Protein AF-I0Z083-F1 (afdb_monomer_lite)

Secondary structure (DSSP, 8-state):
-HHHHHHHHHHHHHHHHHHHHHHS-----PPPTTHHHHHHHHHHHHH-SS-GGGGHHHHHHHHHHHHHHHHHH--

Structure (mmCIF, N/CA/C/O backbone):
data_AF-I0Z083-F1
#
_entry.id   AF-I0Z083-F1
#
loop_
_atom_site.group_PDB
_atom_site.id
_atom_site.type_symbol
_atom_site.label_atom_id
_atom_site.label_alt_id
_atom_site.label_comp_id
_atom_site.label_asym_id
_atom_site.label_entity_id
_atom_site.label_seq_id
_atom_site.pdbx_PDB_ins_code
_atom_site.Cartn_x
_atom_site.Cartn_y
_atom_site.Cartn_z
_atom_site.occupancy
_atom_site.B_iso_or_equiv
_atom_site.auth_seq_id
_atom_site.auth_comp_id
_atom_site.auth_asym_id
_atom_site.auth_atom_id
_atom_site.pdbx_PDB_model_num
ATOM 1 N N . MET A 1 1 ? 42.970 20.171 -28.551 1.00 60.00 1 MET A N 1
ATOM 2 C CA . MET A 1 1 ? 42.660 18.750 -28.843 1.00 60.00 1 MET A CA 1
ATOM 3 C C . MET A 1 1 ? 42.101 17.999 -27.631 1.00 60.00 1 MET A C 1
ATOM 5 O O . MET A 1 1 ? 41.253 17.152 -27.852 1.00 60.00 1 MET A O 1
ATOM 9 N N . LEU A 1 2 ? 42.485 18.334 -26.389 1.00 61.25 2 LEU A N 1
ATOM 10 C CA . LEU A 1 2 ? 41.946 17.727 -25.154 1.00 61.25 2 LEU A CA 1
ATOM 11 C C . LEU A 1 2 ? 40.421 17.895 -24.988 1.00 61.25 2 LEU A C 1
ATOM 13 O O . LEU A 1 2 ? 39.722 16.904 -24.818 1.00 61.25 2 LEU A O 1
ATOM 17 N N . LEU A 1 3 ? 39.906 19.115 -25.174 1.00 70.12 3 LEU A N 1
ATOM 18 C CA . LEU A 1 3 ? 38.473 19.437 -25.039 1.00 70.12 3 LEU A CA 1
ATOM 19 C C . LEU A 1 3 ? 37.570 18.614 -25.977 1.00 70.12 3 LEU A C 1
ATOM 21 O O . LEU A 1 3 ? 36.560 18.072 -25.559 1.00 70.12 3 LEU A O 1
ATOM 25 N N . LYS A 1 4 ? 37.994 18.412 -27.233 1.00 72.06 4 LYS A N 1
ATOM 26 C CA . LYS A 1 4 ? 37.263 17.572 -28.204 1.00 72.06 4 LYS A CA 1
ATOM 27 C C . LYS A 1 4 ? 37.239 16.087 -27.830 1.00 72.06 4 LYS A C 1
ATOM 29 O O . LYS A 1 4 ? 36.439 15.323 -28.365 1.00 72.06 4 LYS A O 1
ATOM 34 N N . ASN A 1 5 ? 38.187 15.634 -27.013 1.00 77.00 5 ASN A N 1
ATOM 35 C CA . ASN A 1 5 ? 38.199 14.265 -26.510 1.00 77.00 5 ASN A CA 1
ATOM 36 C C . ASN A 1 5 ? 37.247 14.136 -25.325 1.00 77.00 5 ASN A C 1
ATOM 38 O O . ASN A 1 5 ? 36.443 13.216 -25.302 1.00 77.00 5 ASN A O 1
ATOM 42 N N . GLU A 1 6 ? 37.293 15.099 -24.413 1.00 79.06 6 GLU A N 1
ATOM 43 C CA . GLU A 1 6 ? 36.397 15.190 -23.264 1.00 79.06 6 GLU A CA 1
ATOM 44 C C . GLU A 1 6 ? 34.923 15.261 -23.689 1.00 79.06 6 GLU A C 1
ATOM 46 O O . GLU A 1 6 ? 34.122 14.448 -23.242 1.00 79.06 6 GLU A O 1
ATOM 51 N N . GLU A 1 7 ? 34.580 16.120 -24.655 1.00 84.31 7 GLU A N 1
ATOM 52 C CA . GLU A 1 7 ? 33.223 16.218 -25.222 1.00 84.31 7 GLU A CA 1
ATOM 53 C C . GLU A 1 7 ? 32.727 14.886 -25.808 1.00 84.31 7 GLU A C 1
ATOM 55 O O . GLU A 1 7 ? 31.562 14.519 -25.652 1.00 84.31 7 GLU A O 1
ATOM 60 N N . ARG A 1 8 ? 33.618 14.132 -26.467 1.00 85.88 8 ARG A N 1
ATOM 61 C CA . ARG A 1 8 ? 33.284 12.820 -27.040 1.00 85.88 8 ARG A CA 1
ATOM 62 C C . ARG A 1 8 ? 33.068 11.760 -25.971 1.00 85.88 8 ARG A C 1
ATOM 64 O O . ARG A 1 8 ? 32.180 10.928 -26.130 1.00 85.88 8 ARG A O 1
ATOM 71 N N . GLU A 1 9 ? 33.863 11.772 -24.910 1.00 87.38 9 GLU A N 1
ATOM 72 C CA . GLU A 1 9 ? 33.688 10.834 -23.801 1.00 87.38 9 GLU A CA 1
ATOM 73 C C . GLU A 1 9 ? 32.410 11.142 -23.010 1.00 87.38 9 GLU A C 1
ATOM 75 O O . GLU A 1 9 ? 31.653 10.224 -22.706 1.00 87.38 9 GLU A O 1
ATOM 80 N N . VAL A 1 10 ? 32.086 12.421 -22.785 1.00 89.94 10 VAL A N 1
ATOM 81 C CA . VAL A 1 10 ? 30.818 12.833 -22.156 1.00 89.94 10 VAL A CA 1
ATOM 82 C C . VAL A 1 10 ? 29.611 12.376 -22.980 1.00 89.94 10 VAL A C 1
ATOM 84 O O . VAL A 1 10 ? 28.662 11.824 -22.425 1.00 89.94 10 VAL A O 1
ATOM 87 N N . ALA A 1 11 ? 29.653 12.539 -24.305 1.00 91.31 11 ALA A N 1
ATOM 88 C CA . ALA A 1 11 ? 28.571 12.090 -25.180 1.00 91.31 11 ALA A CA 1
ATOM 89 C C . ALA A 1 11 ? 28.334 10.572 -25.092 1.00 91.31 11 ALA A C 1
ATOM 91 O O . ALA A 1 11 ? 27.185 10.137 -25.035 1.00 91.31 11 ALA A O 1
ATOM 92 N N . LYS A 1 12 ? 29.403 9.767 -25.017 1.00 92.25 12 LYS A N 1
ATOM 93 C CA . LYS A 1 12 ? 29.301 8.307 -24.857 1.00 92.25 12 LYS A CA 1
ATOM 94 C C . LYS A 1 12 ? 28.697 7.906 -23.515 1.00 92.25 12 LYS A C 1
ATOM 96 O O . LYS A 1 12 ? 27.889 6.986 -23.473 1.00 92.25 12 LYS A O 1
ATOM 101 N N . VAL A 1 13 ? 29.089 8.579 -22.430 1.00 90.94 13 VAL A N 1
ATOM 102 C CA . VAL A 1 13 ? 28.537 8.310 -21.094 1.00 90.94 13 VAL A CA 1
ATOM 103 C C . VAL A 1 13 ? 27.045 8.623 -21.064 1.00 90.94 13 VAL A C 1
ATOM 105 O O . VAL A 1 13 ? 26.272 7.795 -20.596 1.00 90.94 13 VAL A O 1
ATOM 108 N N . ASN A 1 14 ? 26.630 9.764 -21.616 1.00 90.25 14 ASN A N 1
ATOM 109 C CA . ASN A 1 14 ? 25.213 10.126 -21.682 1.00 90.25 14 ASN A CA 1
ATOM 110 C C . ASN A 1 14 ? 24.409 9.117 -22.506 1.00 90.25 14 ASN A C 1
ATOM 112 O O . ASN A 1 14 ? 23.362 8.663 -22.061 1.00 90.25 14 ASN A O 1
ATOM 116 N N . GLN A 1 15 ? 24.940 8.696 -23.656 1.00 91.50 15 GLN A N 1
ATOM 117 C CA . GLN A 1 15 ? 24.287 7.694 -24.493 1.00 91.50 15 GLN A CA 1
ATOM 118 C C . GLN A 1 15 ? 24.146 6.343 -23.774 1.00 91.50 15 GLN A C 1
ATOM 120 O O . GLN A 1 15 ? 23.093 5.720 -23.839 1.00 91.50 15 GLN A O 1
ATOM 125 N N . LEU A 1 16 ? 25.166 5.923 -23.020 1.00 89.44 16 LEU A N 1
ATOM 126 C CA . LEU A 1 16 ? 25.096 4.714 -22.200 1.00 89.44 16 LEU A CA 1
ATOM 127 C C . LEU A 1 16 ? 24.060 4.838 -21.072 1.00 89.44 16 LEU A C 1
ATOM 129 O O . LEU A 1 16 ? 23.365 3.871 -20.778 1.00 89.44 16 LEU A O 1
ATOM 133 N N . VAL A 1 17 ? 23.945 6.009 -20.440 1.00 88.50 17 VAL A N 1
ATOM 134 C CA . VAL A 1 17 ? 22.921 6.272 -19.417 1.00 88.50 17 VAL A CA 1
ATOM 135 C C . VAL A 1 17 ? 21.521 6.169 -20.017 1.00 88.50 17 VAL A C 1
ATOM 137 O O . VAL A 1 17 ? 20.676 5.478 -19.451 1.00 88.50 17 VAL A O 1
ATOM 140 N N . ASP A 1 18 ? 21.284 6.793 -21.169 1.00 85.81 18 ASP A N 1
ATOM 141 C CA . ASP A 1 18 ? 19.991 6.745 -21.854 1.00 85.81 18 ASP A CA 1
ATOM 142 C C . ASP A 1 18 ? 19.629 5.315 -22.282 1.00 85.81 18 ASP A C 1
ATOM 144 O O . ASP A 1 18 ? 18.497 4.872 -22.072 1.00 85.81 18 ASP A O 1
ATOM 148 N N . ASP A 1 19 ? 20.600 4.560 -22.804 1.00 85.25 19 ASP A N 1
ATOM 149 C CA . ASP A 1 19 ? 20.415 3.162 -23.198 1.00 85.25 19 ASP A CA 1
ATOM 150 C C . ASP A 1 19 ? 20.094 2.267 -21.994 1.00 85.25 19 ASP A C 1
ATOM 152 O O . ASP A 1 19 ? 19.213 1.409 -22.082 1.00 85.25 19 ASP A O 1
ATOM 156 N N . LEU A 1 20 ? 20.767 2.466 -20.855 1.00 81.56 20 LEU A N 1
ATOM 157 C CA . LEU A 1 20 ? 20.493 1.725 -19.621 1.00 81.56 20 LEU A CA 1
ATOM 158 C C . LEU A 1 20 ? 19.113 2.075 -19.052 1.00 81.56 20 LEU A C 1
ATOM 160 O O . LEU A 1 20 ? 18.351 1.175 -18.707 1.00 81.56 20 LEU A O 1
ATOM 164 N N . LEU A 1 21 ? 18.751 3.360 -19.017 1.00 80.25 21 LEU A N 1
ATOM 165 C CA . LEU A 1 21 ? 17.439 3.821 -18.548 1.00 80.25 21 LEU A CA 1
ATOM 166 C C . LEU A 1 21 ? 16.288 3.379 -19.463 1.00 80.25 21 LEU A C 1
ATOM 168 O O . LEU A 1 21 ? 15.166 3.193 -18.987 1.00 80.25 21 LEU A O 1
ATOM 172 N N . GLY A 1 22 ? 16.547 3.239 -20.766 1.00 75.38 22 GLY A N 1
ATOM 173 C CA . GLY A 1 22 ? 15.598 2.703 -21.742 1.00 75.38 22 GLY A CA 1
ATOM 174 C C . GLY A 1 22 ? 15.450 1.181 -21.667 1.00 75.38 22 GLY A C 1
ATOM 175 O O . GLY A 1 22 ? 14.378 0.658 -21.973 1.00 75.38 22 GLY A O 1
ATOM 176 N N . GLN A 1 23 ? 16.504 0.476 -21.245 1.00 72.12 23 GLN A N 1
ATOM 177 C CA . GLN A 1 23 ? 16.515 -0.978 -21.052 1.00 72.12 23 GLN A CA 1
ATOM 178 C C . GLN A 1 23 ? 16.019 -1.420 -19.675 1.00 72.12 23 GLN A C 1
ATOM 180 O O . GLN A 1 23 ? 15.610 -2.574 -19.527 1.00 72.12 23 GLN A O 1
ATOM 185 N N . GLU A 1 24 ? 16.030 -0.540 -18.670 1.00 70.50 24 GLU A N 1
ATOM 186 C CA . GLU A 1 24 ? 15.370 -0.817 -17.401 1.00 70.50 24 GLU A CA 1
ATOM 187 C C . GLU A 1 24 ? 13.890 -1.087 -17.670 1.00 70.50 24 GLU A C 1
ATOM 189 O O . GLU A 1 24 ? 13.112 -0.197 -18.023 1.00 70.50 24 GLU A O 1
ATOM 194 N N . TYR A 1 25 ? 13.501 -2.352 -17.507 1.00 62.34 25 TYR A N 1
ATOM 195 C CA . TYR A 1 25 ? 12.114 -2.777 -17.543 1.00 62.34 25 TYR A CA 1
ATOM 196 C C . TYR A 1 25 ? 11.348 -2.008 -16.465 1.00 62.34 25 TYR A C 1
ATOM 198 O O . TYR A 1 25 ? 11.301 -2.392 -15.295 1.00 62.34 25 TYR A O 1
ATOM 206 N N . ARG A 1 26 ? 10.725 -0.900 -16.867 1.00 64.50 26 ARG A N 1
ATOM 207 C CA . ARG A 1 26 ? 9.716 -0.222 -16.066 1.00 64.50 26 ARG A CA 1
ATOM 208 C C . ARG A 1 26 ? 8.495 -1.114 -16.111 1.00 64.50 26 ARG A C 1
ATOM 210 O O . ARG A 1 26 ? 7.679 -1.002 -17.026 1.00 64.50 26 ARG A O 1
ATOM 217 N N . ALA A 1 27 ? 8.405 -2.034 -15.149 1.00 64.38 27 ALA A N 1
ATOM 218 C CA . ALA A 1 27 ? 7.183 -2.785 -14.922 1.00 64.38 27 ALA A CA 1
ATOM 219 C C . ALA A 1 27 ? 6.033 -1.769 -14.970 1.00 64.38 27 ALA A C 1
ATOM 221 O O . ALA A 1 27 ? 6.120 -0.758 -14.261 1.00 64.38 27 ALA A O 1
ATOM 222 N N . PRO A 1 28 ? 5.025 -1.953 -15.849 1.00 63.69 28 PRO A N 1
ATOM 223 C CA . PRO A 1 28 ? 3.925 -1.009 -15.932 1.00 63.69 28 PRO A CA 1
ATOM 224 C C . PRO A 1 28 ? 3.417 -0.807 -14.515 1.00 63.69 28 PRO A C 1
ATOM 226 O O . PRO A 1 28 ? 3.193 -1.795 -13.811 1.00 63.69 28 P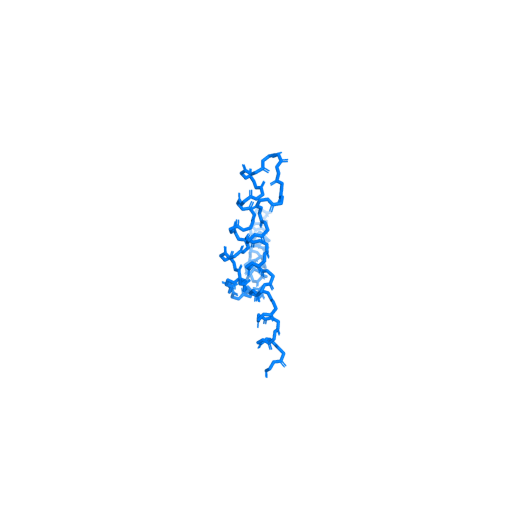RO A O 1
ATOM 229 N N . LEU A 1 29 ? 3.336 0.458 -14.093 1.00 63.59 29 LEU A N 1
ATOM 230 C CA . LEU A 1 29 ? 2.950 0.854 -12.745 1.00 63.59 29 LEU A CA 1
ATOM 231 C C . LEU A 1 29 ? 1.469 0.495 -12.562 1.00 63.59 29 LEU A C 1
ATOM 233 O O . LEU A 1 29 ? 0.582 1.337 -12.649 1.00 63.59 29 LEU A O 1
ATOM 237 N N . ARG A 1 30 ? 1.179 -0.799 -12.440 1.00 70.88 30 ARG A N 1
ATOM 238 C CA . ARG A 1 30 ? -0.145 -1.293 -12.109 1.00 70.88 30 ARG A CA 1
ATOM 239 C C . ARG A 1 30 ? -0.355 -0.919 -10.662 1.00 70.88 30 ARG A C 1
ATOM 241 O O . ARG A 1 30 ? 0.515 -1.178 -9.826 1.00 70.88 30 ARG A O 1
ATOM 248 N N . GLU A 1 31 ? -1.486 -0.285 -10.387 1.00 78.88 31 GLU A N 1
ATOM 249 C CA . GLU A 1 31 ? -1.861 -0.026 -9.010 1.00 78.88 31 GLU A CA 1
ATOM 250 C C . GLU A 1 31 ? -1.814 -1.348 -8.240 1.00 78.88 31 GLU A C 1
ATOM 252 O O . GLU A 1 31 ? -2.338 -2.363 -8.720 1.00 78.88 31 GLU A O 1
ATOM 257 N N . PRO A 1 32 ? -1.133 -1.373 -7.084 1.00 85.19 32 PRO A N 1
ATOM 258 C CA . PRO A 1 32 ? -1.091 -2.572 -6.278 1.00 85.19 32 PRO A CA 1
ATOM 259 C C . PRO A 1 32 ? -2.525 -2.943 -5.880 1.00 85.19 32 PRO A C 1
ATOM 261 O O . PRO A 1 32 ? -3.344 -2.053 -5.620 1.00 85.19 32 PRO A O 1
ATOM 264 N N . PRO A 1 33 ? -2.850 -4.245 -5.821 1.00 89.38 33 PRO A N 1
ATOM 265 C CA . PRO A 1 33 ? -4.165 -4.671 -5.373 1.00 89.38 33 PRO A CA 1
ATOM 266 C C . PRO A 1 33 ? -4.464 -4.076 -3.993 1.00 89.38 33 PRO A C 1
ATOM 268 O O . PRO A 1 33 ? -3.575 -3.969 -3.145 1.00 89.38 33 PRO A O 1
ATOM 271 N N . CYS A 1 34 ? -5.724 -3.693 -3.779 1.00 95.44 34 CYS A N 1
ATOM 272 C CA . CYS A 1 34 ? -6.211 -3.146 -2.509 1.00 95.44 34 CYS A CA 1
ATOM 273 C C . CYS A 1 34 ? -5.601 -1.793 -2.111 1.00 95.44 34 CYS A C 1
ATOM 275 O O . CYS A 1 34 ? -5.530 -1.478 -0.920 1.00 95.44 34 CYS A O 1
ATOM 277 N N . LEU A 1 35 ? -5.144 -0.984 -3.081 1.00 94.75 35 LEU A N 1
ATOM 278 C CA . LEU A 1 35 ? -4.557 0.335 -2.814 1.00 94.75 35 LEU A CA 1
ATOM 279 C C . LEU A 1 35 ? -5.484 1.220 -1.966 1.00 94.75 35 LEU A C 1
ATOM 281 O O . LEU A 1 35 ? -5.039 1.803 -0.981 1.00 94.75 35 LEU A O 1
ATOM 285 N N . ARG A 1 36 ? -6.778 1.259 -2.293 1.00 96.19 36 ARG A N 1
ATOM 286 C CA . ARG A 1 36 ? -7.762 2.088 -1.587 1.00 96.19 36 ARG A CA 1
ATOM 287 C C . ARG A 1 36 ? -7.964 1.641 -0.138 1.00 96.19 36 ARG A C 1
ATOM 289 O O . ARG A 1 36 ? -7.971 2.465 0.774 1.00 96.19 36 ARG A O 1
ATOM 296 N N . GLU A 1 37 ? -8.107 0.339 0.090 1.00 97.44 37 GLU A N 1
ATOM 297 C CA . GLU A 1 37 ? -8.280 -0.244 1.423 1.00 97.44 37 GLU A CA 1
ATOM 298 C C . GLU A 1 37 ? -7.008 -0.059 2.269 1.00 97.44 37 GLU A C 1
ATOM 300 O O . GLU A 1 37 ? -7.085 0.269 3.456 1.00 97.44 37 GLU A O 1
ATOM 305 N N . ARG A 1 38 ? -5.828 -0.174 1.643 1.00 96.50 38 ARG A N 1
ATOM 306 C CA . ARG A 1 38 ? -4.531 0.122 2.267 1.00 96.50 38 ARG A CA 1
ATOM 307 C C . ARG A 1 38 ? -4.443 1.579 2.712 1.00 96.50 38 ARG A C 1
ATOM 309 O O . ARG A 1 38 ? -4.031 1.849 3.839 1.00 96.50 38 ARG A O 1
ATOM 316 N N . GLU A 1 39 ? -4.804 2.515 1.840 1.00 97.06 39 GLU A N 1
ATOM 317 C CA . GLU A 1 39 ? -4.780 3.947 2.147 1.00 97.06 39 GLU A CA 1
ATOM 318 C C . GLU A 1 39 ? -5.749 4.301 3.274 1.00 97.06 39 GLU A C 1
ATOM 320 O O . GLU A 1 39 ? -5.362 5.017 4.197 1.00 97.06 39 GLU A O 1
ATOM 325 N N . ALA A 1 40 ? -6.962 3.741 3.264 1.00 96.12 40 ALA A N 1
ATOM 326 C CA . ALA A 1 40 ? -7.939 3.927 4.334 1.00 96.12 40 ALA A CA 1
ATOM 327 C C . ALA A 1 40 ? -7.420 3.419 5.692 1.00 96.12 40 ALA A C 1
ATOM 329 O O . ALA A 1 40 ? -7.535 4.118 6.700 1.00 96.12 40 ALA A O 1
ATOM 330 N N . CYS A 1 41 ? -6.787 2.242 5.713 1.00 96.44 41 CYS A N 1
ATOM 331 C CA . CYS A 1 41 ? -6.176 1.666 6.913 1.00 96.44 41 CYS A CA 1
ATOM 332 C C . CYS A 1 41 ? -5.040 2.548 7.461 1.00 96.44 41 CYS A C 1
ATOM 334 O O . CYS A 1 41 ? -5.029 2.913 8.639 1.00 96.44 41 CYS A O 1
ATOM 336 N N . LEU A 1 42 ? -4.121 2.984 6.591 1.00 95.75 42 LEU A N 1
ATOM 337 C CA . LEU A 1 42 ? -3.032 3.887 6.979 1.00 95.75 42 LEU A CA 1
ATOM 338 C C . LEU A 1 42 ? -3.552 5.237 7.473 1.00 95.75 42 LEU A C 1
ATOM 340 O O . LEU A 1 42 ? -3.015 5.793 8.432 1.00 95.75 42 LEU A O 1
ATOM 344 N N . GLN A 1 43 ? -4.588 5.773 6.832 1.00 96.38 43 GLN A N 1
ATOM 345 C CA . GLN A 1 43 ? -5.182 7.040 7.230 1.00 96.38 43 GLN A CA 1
ATOM 346 C C . GLN A 1 43 ? -5.870 6.938 8.593 1.00 96.38 43 GLN A C 1
ATOM 348 O O . GLN A 1 43 ? -5.748 7.859 9.405 1.00 96.38 43 GLN A O 1
ATOM 353 N N . CYS A 1 44 ? -6.525 5.813 8.891 1.00 95.88 44 CYS A N 1
ATOM 354 C CA . CYS A 1 44 ? -7.095 5.584 10.213 1.00 95.88 44 CYS A CA 1
ATOM 355 C C . CYS A 1 44 ? -6.011 5.591 11.298 1.00 95.88 44 CYS A C 1
ATOM 357 O O . CYS A 1 44 ? -6.135 6.315 12.288 1.00 95.88 44 CYS A O 1
ATOM 359 N N . TYR A 1 45 ? -4.901 4.877 11.086 1.00 94.94 45 TYR A N 1
ATOM 360 C CA . TYR A 1 45 ? -3.803 4.870 12.055 1.00 94.94 45 TYR A CA 1
ATOM 361 C C . TYR A 1 45 ? -3.146 6.240 12.234 1.00 94.94 45 TYR A C 1
ATOM 363 O O . TYR A 1 45 ? -2.811 6.613 13.353 1.00 94.94 45 TYR A O 1
ATOM 371 N N . LYS A 1 46 ? -2.997 7.024 11.160 1.00 93.94 46 LYS A N 1
ATOM 372 C CA . LYS A 1 46 ? -2.446 8.387 11.246 1.00 93.94 46 LYS A CA 1
ATOM 373 C C . LYS A 1 46 ? -3.334 9.343 12.041 1.00 93.94 46 LYS A C 1
ATOM 375 O O . LYS A 1 46 ? -2.823 10.256 12.680 1.00 93.94 46 LYS A O 1
ATOM 380 N N . THR A 1 47 ? -4.650 9.168 11.962 1.00 92.81 47 THR A N 1
ATOM 381 C CA . THR A 1 47 ? -5.629 10.056 12.610 1.00 92.81 47 THR A CA 1
ATOM 382 C C . THR A 1 47 ? -5.982 9.617 14.031 1.00 92.81 47 THR A C 1
ATOM 384 O O . THR A 1 47 ? -6.467 10.426 14.821 1.00 92.81 47 THR A O 1
ATOM 387 N N . THR A 1 48 ? -5.692 8.365 14.390 1.00 88.31 48 THR A N 1
ATOM 388 C CA . THR A 1 48 ? -6.059 7.776 15.679 1.00 88.31 48 THR A CA 1
ATOM 389 C C . THR A 1 48 ? -4.852 7.683 16.609 1.00 88.31 48 THR A C 1
ATOM 391 O O . THR A 1 48 ? -4.061 6.749 16.534 1.00 88.31 48 THR A O 1
ATOM 394 N N . SER A 1 49 ? -4.712 8.649 17.520 1.00 74.69 49 SER A N 1
ATOM 395 C CA . SER A 1 49 ? -3.550 8.759 18.418 1.00 74.69 49 SER A CA 1
ATOM 396 C C . SER A 1 49 ? -3.661 7.975 19.733 1.00 74.69 49 SER A C 1
ATOM 398 O O . SER A 1 49 ? -2.641 7.729 20.371 1.00 74.69 49 SER A O 1
ATOM 400 N N . GLN A 1 50 ? -4.870 7.594 20.158 1.00 80.50 50 GLN A N 1
ATOM 401 C CA . GLN A 1 50 ? -5.106 6.991 21.483 1.00 80.50 50 GLN A CA 1
ATOM 402 C C . GLN A 1 50 ? -5.638 5.558 21.452 1.00 80.50 50 GLN A C 1
A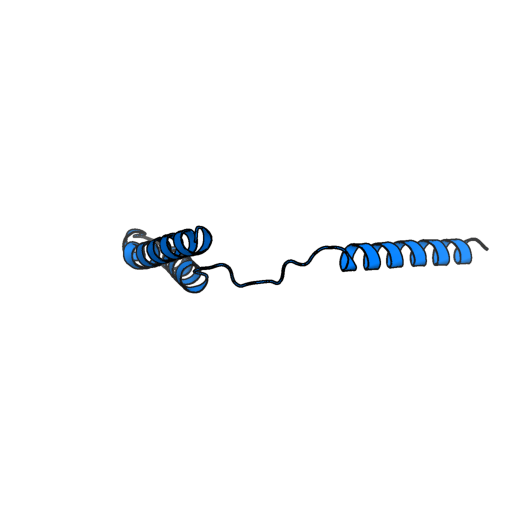TOM 404 O O . GLN A 1 50 ? -5.352 4.800 22.371 1.00 80.50 50 GLN A O 1
ATOM 409 N N . ASP A 1 51 ? -6.412 5.182 20.433 1.00 86.50 51 ASP A N 1
ATOM 410 C CA . ASP A 1 51 ? -7.098 3.888 20.410 1.00 86.50 51 ASP A CA 1
ATOM 411 C C . ASP A 1 51 ? -7.066 3.256 19.019 1.00 86.50 51 ASP A C 1
ATOM 413 O O . ASP A 1 51 ? -8.009 3.352 18.234 1.00 86.50 51 ASP A O 1
ATOM 417 N N . ILE A 1 52 ? -5.950 2.597 18.720 1.00 88.25 52 ILE A N 1
ATOM 418 C CA . ILE A 1 52 ? -5.706 1.904 17.450 1.00 88.25 52 ILE A CA 1
ATOM 419 C C . ILE A 1 52 ? -6.746 0.820 17.121 1.00 88.25 52 ILE A C 1
ATOM 421 O O . ILE A 1 52 ? -6.860 0.437 15.957 1.00 88.25 52 ILE A O 1
ATOM 425 N N . LEU A 1 53 ? -7.530 0.344 18.098 1.00 92.81 53 LEU A N 1
ATOM 426 C CA . LEU A 1 53 ? -8.587 -0.640 17.856 1.00 92.81 53 LEU A CA 1
ATOM 427 C C . LEU A 1 53 ? -9.773 -0.038 17.097 1.00 92.81 53 LEU A C 1
ATOM 429 O O . LEU A 1 53 ? -10.484 -0.770 16.414 1.00 92.81 53 LEU A O 1
ATOM 433 N N . LYS A 1 54 ? -9.941 1.291 17.104 1.00 93.69 54 LYS A N 1
ATOM 434 C CA . LYS A 1 54 ? -10.941 1.974 16.263 1.00 93.69 54 LYS A CA 1
ATOM 435 C C . LYS A 1 54 ? -10.700 1.777 14.766 1.00 93.69 54 LYS A C 1
ATOM 437 O O . LYS A 1 54 ? -11.622 1.941 13.977 1.00 93.69 54 LYS A O 1
ATOM 442 N N . CYS A 1 55 ? -9.488 1.388 14.374 1.00 96.06 55 CYS A N 1
ATOM 443 C CA . CYS A 1 55 ? -9.156 1.077 12.988 1.00 96.06 55 CYS A CA 1
ATOM 444 C C . CYS A 1 55 ? -9.488 -0.361 12.577 1.00 96.06 55 CYS A C 1
ATOM 446 O O . CYS A 1 55 ? -9.237 -0.712 11.422 1.00 96.06 55 CYS A O 1
ATOM 448 N N . ALA A 1 56 ? -10.070 -1.178 13.466 1.00 95.94 56 ALA A N 1
ATOM 449 C CA . ALA A 1 56 ? -10.397 -2.580 13.204 1.00 95.94 56 ALA A CA 1
ATOM 450 C C . ALA A 1 56 ? -11.178 -2.782 11.897 1.00 95.94 56 ALA A C 1
ATOM 452 O O . ALA A 1 56 ? -10.835 -3.673 11.123 1.00 95.94 56 ALA A O 1
ATOM 453 N N . ASP A 1 57 ? -12.145 -1.913 11.596 1.00 96.38 57 ASP A N 1
ATOM 454 C CA . ASP A 1 57 ? -12.936 -2.009 10.365 1.00 96.38 57 ASP A CA 1
ATOM 455 C C . ASP A 1 57 ? -12.075 -1.799 9.112 1.00 96.38 57 ASP A C 1
ATOM 457 O O . ASP A 1 57 ? -12.142 -2.580 8.162 1.00 96.38 57 ASP A O 1
ATOM 461 N N . THR A 1 58 ? -11.201 -0.787 9.122 1.00 96.81 58 THR A N 1
ATOM 462 C CA . THR A 1 58 ? -10.291 -0.511 7.995 1.00 96.81 58 THR A CA 1
ATOM 463 C C . THR A 1 58 ? -9.226 -1.595 7.821 1.00 96.81 58 THR A C 1
ATOM 465 O O . THR A 1 58 ? -8.853 -1.924 6.695 1.00 96.81 58 THR A O 1
ATOM 468 N N . VAL A 1 59 ? -8.777 -2.200 8.924 1.00 96.75 59 VAL A N 1
ATOM 469 C CA . VAL A 1 59 ? -7.841 -3.331 8.919 1.00 96.75 59 VAL A CA 1
ATOM 470 C C . VAL A 1 59 ? -8.515 -4.579 8.356 1.00 96.75 59 VAL A C 1
ATOM 472 O O . VAL A 1 59 ? -7.937 -5.252 7.505 1.00 96.75 59 VAL A O 1
ATOM 475 N N . SER A 1 60 ? -9.745 -4.862 8.788 1.00 97.62 60 SER A N 1
ATOM 476 C CA . SER A 1 60 ? -10.545 -5.992 8.311 1.00 97.62 60 SER A CA 1
ATOM 477 C C . SER A 1 60 ? -10.828 -5.883 6.811 1.00 97.62 60 SER A C 1
ATOM 479 O O . SER A 1 60 ? -10.604 -6.836 6.066 1.00 97.62 60 SER A O 1
ATOM 481 N N . ALA A 1 61 ? -11.212 -4.692 6.338 1.00 97.50 61 ALA A N 1
ATOM 482 C CA . ALA A 1 61 ? -11.433 -4.429 4.917 1.00 97.50 61 ALA A CA 1
ATOM 483 C C . ALA A 1 61 ? -10.166 -4.656 4.074 1.00 97.50 61 ALA A C 1
ATOM 485 O O . ALA A 1 61 ? -10.223 -5.296 3.021 1.00 97.50 61 ALA A O 1
ATOM 486 N N . TYR A 1 62 ? -9.008 -4.185 4.548 1.00 97.75 62 TYR A N 1
ATOM 487 C CA . TYR A 1 62 ? -7.734 -4.421 3.868 1.00 97.75 62 TYR A CA 1
ATOM 488 C C . TYR A 1 62 ? -7.351 -5.907 3.847 1.00 97.75 62 TYR A C 1
ATOM 490 O O . TYR A 1 62 ? -6.933 -6.416 2.807 1.00 97.75 62 TYR A O 1
ATOM 498 N N . ALA A 1 63 ? -7.546 -6.623 4.958 1.00 97.25 63 ALA A N 1
ATOM 499 C CA . ALA A 1 63 ? -7.262 -8.053 5.049 1.00 97.25 63 ALA A CA 1
ATOM 500 C C . ALA A 1 63 ? -8.146 -8.886 4.106 1.00 97.25 63 ALA A C 1
ATOM 502 O O . ALA A 1 63 ? -7.628 -9.749 3.397 1.00 97.25 63 ALA A O 1
ATOM 503 N N . ALA A 1 64 ? -9.450 -8.598 4.051 1.00 97.62 64 ALA A N 1
ATOM 504 C CA . ALA A 1 64 ? -10.384 -9.272 3.151 1.00 97.62 64 ALA A CA 1
ATOM 505 C C . ALA A 1 64 ? -9.992 -9.067 1.680 1.00 97.62 64 ALA A C 1
ATOM 507 O O . ALA A 1 64 ? -9.866 -10.032 0.926 1.00 97.62 64 ALA A O 1
ATOM 508 N N . CYS A 1 65 ? -9.695 -7.823 1.290 1.00 97.31 65 CYS A N 1
ATOM 509 C CA . CYS A 1 65 ? -9.240 -7.536 -0.066 1.00 97.31 65 CYS A CA 1
ATOM 510 C C . CYS A 1 65 ? -7.925 -8.264 -0.396 1.00 97.31 65 CYS A C 1
ATOM 512 O O . CYS A 1 65 ? -7.792 -8.846 -1.474 1.00 97.31 65 CYS A O 1
ATOM 514 N N . ALA A 1 66 ? -6.957 -8.276 0.527 1.00 95.50 66 ALA A N 1
ATOM 515 C CA . ALA A 1 66 ? -5.680 -8.955 0.315 1.00 95.50 66 ALA A CA 1
ATOM 516 C C . ALA A 1 66 ? -5.860 -10.469 0.117 1.00 95.50 66 ALA A C 1
ATOM 518 O O . ALA A 1 66 ? -5.238 -11.049 -0.773 1.00 95.50 66 ALA A O 1
ATOM 519 N N . GLN A 1 67 ? -6.742 -11.102 0.895 1.00 96.00 67 GLN A N 1
ATOM 520 C CA . GLN A 1 67 ? -7.080 -12.518 0.732 1.00 96.00 67 GLN A CA 1
ATOM 521 C C . GLN A 1 67 ? -7.693 -12.803 -0.643 1.00 96.00 67 GLN A C 1
ATOM 523 O O . GLN A 1 67 ? -7.268 -13.742 -1.318 1.00 96.00 67 GLN A O 1
ATOM 528 N N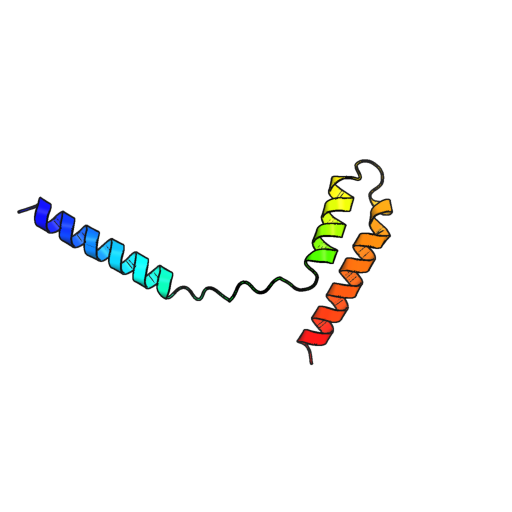 . GLU A 1 68 ? -8.633 -11.973 -1.101 1.00 95.56 68 GLU A N 1
ATOM 529 C CA . GLU A 1 68 ? -9.207 -12.104 -2.444 1.00 95.56 68 GLU A CA 1
ATOM 530 C C . GLU A 1 68 ? -8.168 -11.906 -3.552 1.00 95.56 68 GLU A C 1
ATOM 532 O O . GLU A 1 68 ? -8.182 -12.623 -4.552 1.00 95.56 68 GLU A O 1
ATOM 537 N N . ALA A 1 69 ? -7.271 -10.930 -3.398 1.00 93.44 69 ALA A N 1
ATOM 538 C CA . ALA A 1 69 ? -6.217 -10.661 -4.369 1.00 93.44 69 ALA A CA 1
ATOM 539 C C . ALA A 1 69 ? -5.240 -11.841 -4.487 1.00 93.44 69 ALA A C 1
ATOM 541 O O . ALA A 1 69 ? -4.865 -12.209 -5.599 1.00 93.44 69 ALA A O 1
ATOM 542 N N . ILE A 1 70 ? -4.878 -12.467 -3.361 1.00 92.56 70 ILE A N 1
ATOM 543 C CA . ILE A 1 70 ? -4.048 -13.679 -3.338 1.00 92.56 70 ILE A CA 1
ATOM 544 C C . ILE A 1 70 ? -4.774 -14.834 -4.030 1.00 92.56 70 ILE A C 1
ATOM 546 O O . ILE A 1 70 ? -4.186 -15.492 -4.885 1.00 92.56 70 ILE A O 1
ATOM 550 N N . ALA A 1 71 ? -6.056 -15.045 -3.718 1.00 92.56 71 ALA A N 1
ATOM 551 C CA . ALA A 1 71 ? -6.851 -16.100 -4.340 1.00 92.56 71 ALA A CA 1
ATOM 552 C C . ALA A 1 71 ? -6.923 -15.942 -5.871 1.00 92.56 71 ALA A C 1
ATOM 554 O O . ALA A 1 71 ? -6.720 -16.915 -6.596 1.00 92.56 71 ALA A O 1
ATOM 555 N N . LYS A 1 72 ? -7.124 -14.711 -6.365 1.00 84.25 72 LYS A N 1
ATOM 556 C CA . LYS A 1 72 ? -7.131 -14.379 -7.804 1.00 84.25 72 LYS A CA 1
ATOM 557 C C . LYS A 1 72 ? -5.767 -14.558 -8.479 1.00 84.25 72 LYS A C 1
ATOM 559 O O . LYS A 1 72 ? -5.718 -14.774 -9.681 1.00 84.25 72 LYS A O 1
ATOM 564 N N . ALA A 1 73 ? -4.666 -14.437 -7.740 1.00 80.38 73 ALA A N 1
ATOM 565 C CA . ALA A 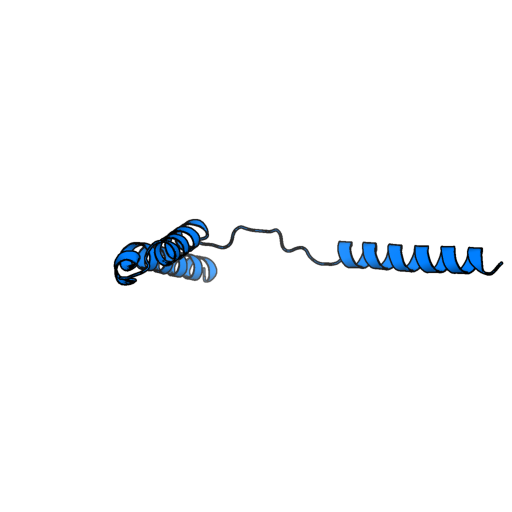1 73 ? -3.319 -14.636 -8.278 1.00 80.38 73 ALA A CA 1
ATOM 566 C C . ALA A 1 73 ? -2.920 -16.123 -8.368 1.00 80.38 73 ALA A C 1
ATOM 568 O O . ALA A 1 73 ? -1.979 -16.455 -9.084 1.00 80.38 73 ALA A O 1
ATOM 569 N N . SER A 1 74 ? -3.615 -17.005 -7.639 1.00 71.50 74 SER A N 1
ATOM 570 C CA . SER A 1 74 ? -3.385 -18.459 -7.629 1.00 71.50 74 SER A CA 1
ATOM 571 C C . SER A 1 74 ? -4.258 -19.271 -8.599 1.00 71.50 74 SER A C 1
ATOM 573 O O . SER A 1 74 ? -4.091 -20.488 -8.673 1.00 71.50 74 SER A 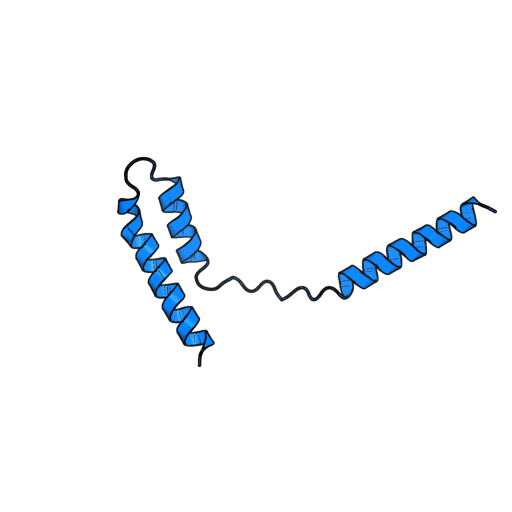O 1
ATOM 575 N N . SER A 1 75 ? -5.185 -18.619 -9.310 1.00 53.47 75 SER A N 1
ATOM 576 C CA . SER A 1 75 ? -6.096 -19.206 -10.310 1.00 53.47 75 SER A CA 1
ATOM 577 C C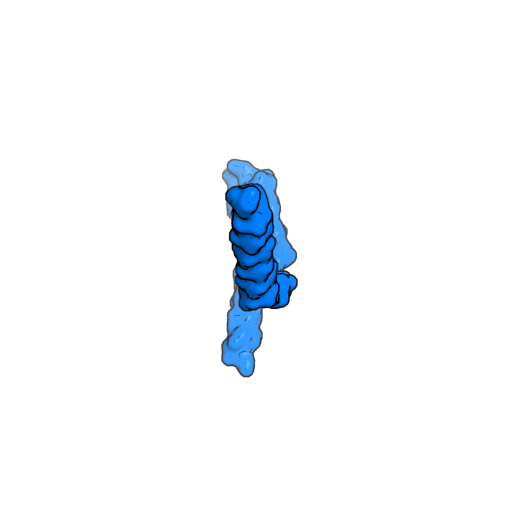 . SER A 1 75 ? -5.679 -18.848 -11.729 1.00 53.47 75 SER A C 1
ATOM 579 O O . SER A 1 75 ? -5.729 -19.740 -12.599 1.00 53.47 75 SER A O 1
#

pLDDT: mean 86.15, std 11.6, range [53.47, 97.75]

Sequence (75 aa):
MLLKNEEREVAKVNQLVDDLLGQEYRAPLREPPCLREREACLQCYKTTSQDILKCADTVSAYAACAQEAIAKASS

Organism: Coccomyxa subellipsoidea (strain C-169) (NCBI:txid574566)

Foldseek 3Di:
DVVVVVVVVVVVVVVVVVVVVVPPPPPPPDPDFLNVLVVLLVVLVVVDDDDNVVSVVSVVSSVVRVVVVVVVVVD

Radius of gyration: 24.0 Å; chains: 1; bounding box: 56×39×50 Å